Protein AF-A0A2T1EDI9-F1 (afdb_monomer_lite)

Structure (mmCIF, N/CA/C/O backbone):
data_AF-A0A2T1EDI9-F1
#
_entry.id   AF-A0A2T1EDI9-F1
#
loop_
_atom_site.group_PDB
_atom_site.id
_atom_site.type_symbol
_atom_site.label_atom_id
_atom_site.label_alt_id
_atom_site.label_comp_id
_atom_site.label_asym_id
_atom_site.label_entity_id
_atom_site.label_seq_id
_atom_site.pdbx_PDB_ins_code
_atom_site.Cartn_x
_atom_site.Cartn_y
_atom_site.Cartn_z
_atom_site.occupancy
_atom_site.B_iso_or_equiv
_atom_site.auth_seq_id
_atom_site.auth_comp_id
_atom_site.auth_asym_id
_atom_site.auth_atom_id
_atom_site.pdbx_PDB_model_num
ATOM 1 N N . MET A 1 1 ? -16.933 -37.578 17.122 1.00 56.38 1 MET A N 1
ATOM 2 C CA . MET A 1 1 ? -15.694 -36.933 16.638 1.00 56.38 1 MET A CA 1
ATOM 3 C C . MET A 1 1 ? -16.045 -35.487 16.335 1.00 56.38 1 MET A C 1
ATOM 5 O O . MET A 1 1 ? -17.004 -35.310 15.597 1.00 56.38 1 MET A O 1
ATOM 9 N N . PRO A 1 2 ? -15.395 -34.480 16.940 1.00 58.59 2 PRO A N 1
ATOM 10 C CA . PRO A 1 2 ? -15.687 -33.088 16.612 1.00 58.59 2 PRO A CA 1
ATOM 11 C C . PRO A 1 2 ? -15.239 -32.807 15.173 1.00 58.59 2 PRO A C 1
ATOM 13 O O . PRO A 1 2 ? -14.093 -33.088 14.812 1.00 58.59 2 PRO A O 1
ATOM 16 N N . GLU A 1 3 ? -16.157 -32.314 14.343 1.00 56.91 3 GLU A N 1
ATOM 17 C CA . GLU A 1 3 ? -15.844 -31.860 12.991 1.00 56.91 3 GLU A CA 1
ATOM 18 C C . GLU A 1 3 ? -14.851 -30.698 13.081 1.00 56.91 3 GLU A C 1
ATOM 20 O O . GLU A 1 3 ? -15.057 -29.734 13.820 1.00 56.91 3 GLU A O 1
ATOM 25 N N . LYS A 1 4 ? -13.724 -30.810 12.370 1.00 68.25 4 LYS A N 1
ATOM 26 C CA . LYS A 1 4 ? -12.768 -29.705 12.283 1.00 68.25 4 LYS A CA 1
ATOM 27 C C . LYS A 1 4 ? -13.459 -28.542 11.569 1.00 68.25 4 LYS A C 1
ATOM 29 O O . LYS A 1 4 ? -13.944 -28.767 10.460 1.00 68.25 4 LYS A O 1
ATOM 34 N N . PRO A 1 5 ? -13.452 -27.320 12.130 1.00 64.44 5 PRO A N 1
ATOM 35 C CA . PRO A 1 5 ? -14.016 -26.169 11.445 1.00 64.44 5 PRO A CA 1
ATOM 36 C C . PRO A 1 5 ? -13.288 -25.975 10.113 1.00 64.44 5 PRO A C 1
ATOM 38 O O . PRO A 1 5 ? -12.068 -25.773 10.065 1.00 64.44 5 PRO A O 1
ATOM 41 N N . THR A 1 6 ? -14.032 -26.089 9.016 1.00 69.12 6 THR A N 1
ATOM 42 C CA . THR A 1 6 ? -13.575 -25.712 7.682 1.00 69.12 6 THR A CA 1
ATOM 43 C C . THR A 1 6 ? -13.274 -24.224 7.705 1.00 69.12 6 THR A C 1
ATOM 45 O O . THR A 1 6 ? -14.163 -23.403 7.898 1.00 69.12 6 THR A O 1
ATOM 48 N N . ARG A 1 7 ? -11.994 -23.867 7.562 1.00 79.75 7 ARG A N 1
ATOM 49 C CA . ARG A 1 7 ? -11.600 -22.469 7.385 1.00 79.75 7 ARG A CA 1
ATOM 50 C C . ARG A 1 7 ? -12.166 -22.000 6.051 1.00 79.75 7 ARG A C 1
ATOM 52 O O . ARG A 1 7 ? -11.707 -22.488 5.017 1.00 79.75 7 ARG A O 1
ATOM 59 N N . ASP A 1 8 ? -13.109 -21.069 6.081 1.00 87.19 8 ASP A N 1
ATOM 60 C CA . ASP A 1 8 ? -13.549 -20.375 4.877 1.00 87.19 8 ASP A CA 1
ATOM 61 C C . ASP A 1 8 ? -12.358 -19.617 4.287 1.00 87.19 8 ASP A C 1
ATOM 63 O O . ASP A 1 8 ? -11.699 -18.818 4.956 1.00 87.19 8 ASP A O 1
ATOM 67 N N . ARG A 1 9 ? -12.014 -19.945 3.038 1.00 85.56 9 ARG A N 1
ATOM 68 C CA . ARG A 1 9 ? -10.883 -19.347 2.324 1.00 85.56 9 ARG A CA 1
ATOM 69 C C . ARG A 1 9 ? -11.401 -18.475 1.198 1.00 85.56 9 ARG A C 1
ATOM 71 O O . ARG A 1 9 ? -12.215 -18.916 0.392 1.00 85.56 9 ARG A O 1
ATOM 78 N N . VAL A 1 10 ? -10.842 -17.277 1.092 1.00 83.25 10 VAL A N 1
ATOM 79 C CA . VAL A 1 10 ? -11.084 -16.370 -0.030 1.00 83.25 10 VAL A CA 1
ATOM 80 C C . VAL A 1 10 ? -9.901 -16.459 -0.991 1.00 83.25 10 VAL A C 1
ATOM 82 O O . VAL A 1 10 ? -8.747 -16.383 -0.570 1.00 83.25 10 VAL A O 1
ATOM 85 N N . LYS A 1 11 ? -10.178 -16.636 -2.288 1.00 86.94 11 LYS A N 1
ATOM 86 C CA . LYS A 1 11 ? -9.166 -16.634 -3.352 1.00 86.94 11 LYS A CA 1
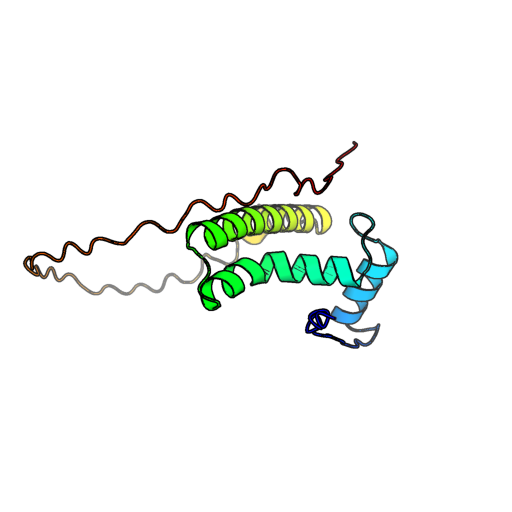ATOM 87 C C . LYS A 1 11 ? -9.356 -15.405 -4.230 1.00 86.94 11 LYS A C 1
ATOM 89 O O . LYS A 1 11 ? -10.410 -15.240 -4.836 1.00 86.94 11 LYS A O 1
ATOM 94 N N . LEU A 1 12 ? -8.305 -14.600 -4.351 1.00 82.94 12 LEU A N 1
ATOM 95 C CA . LEU A 1 12 ? -8.215 -13.523 -5.331 1.00 82.94 12 LEU A CA 1
ATOM 96 C C . LEU A 1 12 ? -7.271 -13.951 -6.461 1.00 82.94 12 LEU A C 1
ATOM 98 O O . LEU A 1 12 ? -6.226 -14.553 -6.224 1.00 82.94 12 LEU A O 1
ATOM 102 N N . THR A 1 13 ? -7.644 -13.692 -7.710 1.00 86.25 13 THR A N 1
ATOM 103 C CA . THR A 1 13 ? -6.795 -13.956 -8.879 1.00 86.25 13 THR A CA 1
ATOM 104 C C . THR A 1 13 ? -6.985 -12.826 -9.873 1.00 86.25 13 THR A C 1
ATOM 106 O O . THR A 1 13 ? -8.112 -12.512 -10.242 1.00 86.25 13 THR A O 1
ATOM 109 N N . PHE A 1 14 ? -5.889 -12.218 -10.311 1.00 82.44 14 PHE A N 1
ATOM 110 C CA . PHE A 1 14 ? -5.901 -11.187 -11.337 1.00 82.44 14 PHE A CA 1
ATOM 111 C C . PHE A 1 14 ? -4.766 -11.437 -12.330 1.00 82.44 14 PHE A C 1
ATOM 113 O O . PHE A 1 14 ? -3.681 -11.876 -11.959 1.00 82.44 14 PHE A O 1
ATOM 120 N N . TRP A 1 15 ? -5.043 -11.154 -13.600 1.00 88.25 15 TRP A N 1
ATOM 121 C CA . TRP A 1 15 ? -4.097 -11.265 -14.707 1.00 88.25 15 TRP A CA 1
ATOM 122 C C . TRP A 1 15 ? -3.836 -9.873 -15.267 1.00 88.25 15 TRP A C 1
ATOM 124 O O . TRP A 1 15 ? -4.763 -9.061 -15.360 1.00 88.25 15 TRP A O 1
ATOM 134 N N . ARG A 1 16 ? -2.585 -9.586 -15.622 1.00 92.88 16 ARG A N 1
ATOM 135 C CA . ARG A 1 16 ? -2.180 -8.322 -16.244 1.00 92.88 16 ARG A CA 1
ATOM 136 C C . ARG A 1 16 ? -1.270 -8.607 -17.425 1.00 92.88 16 ARG A C 1
ATOM 138 O O . ARG A 1 16 ? -0.464 -9.535 -17.386 1.00 92.88 16 ARG A O 1
ATOM 145 N N . GLU A 1 17 ? -1.427 -7.822 -18.481 1.00 95.31 17 GLU A N 1
ATOM 146 C CA . GLU A 1 17 ? -0.559 -7.912 -19.648 1.00 95.31 17 GLU A CA 1
ATOM 147 C C . GLU A 1 17 ? 0.826 -7.353 -19.299 1.00 95.31 17 GLU A C 1
ATOM 149 O O . GLU A 1 17 ? 0.932 -6.300 -18.676 1.00 95.31 17 GLU A O 1
ATOM 154 N N . ARG A 1 18 ? 1.901 -8.038 -19.706 1.00 93.44 18 ARG A N 1
ATOM 155 C CA . ARG A 1 18 ? 3.284 -7.693 -19.317 1.00 93.44 18 ARG A CA 1
ATOM 156 C C . ARG A 1 18 ? 3.733 -6.297 -19.765 1.00 93.44 18 ARG A C 1
ATOM 158 O O . ARG A 1 18 ? 4.661 -5.754 -19.181 1.00 93.44 18 ARG A O 1
ATOM 165 N N . SER A 1 19 ? 3.109 -5.756 -20.808 1.00 95.44 19 SER A N 1
ATOM 166 C CA . SER A 1 19 ? 3.383 -4.433 -21.381 1.00 95.44 19 SER A CA 1
ATOM 167 C C . SER A 1 19 ? 2.738 -3.286 -20.591 1.00 95.44 19 SER A C 1
ATOM 169 O O . SER A 1 19 ? 3.123 -2.132 -20.768 1.00 95.44 19 SER A O 1
ATOM 171 N N . THR A 1 20 ? 1.760 -3.587 -19.732 1.00 97.00 20 THR A N 1
ATOM 172 C CA . THR A 1 20 ? 1.041 -2.590 -18.925 1.00 97.00 20 THR A CA 1
ATOM 173 C C . THR A 1 20 ? 1.823 -2.229 -17.670 1.00 97.00 20 THR A C 1
ATOM 175 O O . THR A 1 20 ? 2.616 -3.032 -17.177 1.00 97.00 20 THR A O 1
ATOM 178 N N . LEU A 1 21 ? 1.571 -1.042 -17.114 1.00 95.19 21 LEU A N 1
ATOM 179 C CA . LEU A 1 21 ? 2.206 -0.601 -15.868 1.00 95.19 21 LEU A CA 1
ATOM 180 C C . LEU A 1 21 ? 1.926 -1.582 -14.723 1.00 95.19 21 LEU A C 1
ATOM 182 O O . LEU A 1 21 ? 2.831 -1.938 -13.974 1.00 95.19 21 LEU A O 1
ATOM 186 N N . GLU A 1 22 ? 0.699 -2.092 -14.630 1.00 92.62 22 GLU A N 1
ATOM 187 C CA . GLU A 1 22 ? 0.320 -3.105 -13.651 1.00 92.62 22 GLU A CA 1
ATOM 188 C C . GLU A 1 22 ? 1.080 -4.417 -13.870 1.00 92.62 22 GLU A C 1
ATOM 190 O O . GLU A 1 22 ? 1.530 -5.038 -12.910 1.00 92.62 22 GLU A O 1
ATOM 195 N N . GLY A 1 23 ? 1.257 -4.841 -15.125 1.00 93.12 23 GLY A N 1
ATOM 196 C CA . GLY A 1 23 ? 2.068 -6.012 -15.461 1.00 93.12 23 GLY A CA 1
ATOM 197 C C . GLY A 1 23 ? 3.539 -5.838 -15.086 1.00 93.12 23 GLY A C 1
ATOM 198 O O . GLY A 1 23 ? 4.140 -6.764 -14.541 1.00 93.12 23 GLY A O 1
ATOM 199 N N . LEU A 1 24 ? 4.103 -4.649 -15.316 1.00 92.88 24 LEU A N 1
ATOM 200 C CA . LEU A 1 24 ? 5.474 -4.314 -14.930 1.00 92.88 24 LEU A CA 1
ATOM 201 C C . LEU A 1 24 ? 5.666 -4.345 -13.411 1.00 92.88 24 LEU A C 1
ATOM 203 O O . LEU A 1 24 ? 6.676 -4.872 -12.955 1.00 92.88 24 LEU A O 1
ATOM 207 N N . ILE A 1 25 ? 4.692 -3.864 -12.628 1.00 90.44 25 ILE A N 1
ATOM 208 C CA . ILE A 1 25 ? 4.722 -3.958 -11.158 1.00 90.44 25 ILE A CA 1
ATOM 209 C C . ILE A 1 25 ? 4.802 -5.421 -10.714 1.00 90.44 25 ILE A C 1
ATOM 211 O O . ILE A 1 25 ? 5.648 -5.769 -9.895 1.00 90.44 25 ILE A O 1
ATOM 215 N N . LEU A 1 26 ? 3.957 -6.294 -11.269 1.00 89.19 26 LEU A N 1
ATOM 216 C CA . LEU A 1 26 ? 3.957 -7.711 -10.891 1.00 89.19 26 LEU A CA 1
ATOM 217 C C . LEU A 1 26 ? 5.264 -8.407 -11.273 1.00 89.19 26 LEU A C 1
ATOM 219 O O . LEU A 1 26 ? 5.792 -9.168 -10.471 1.00 89.19 26 LEU A O 1
ATOM 223 N N . ILE A 1 27 ? 5.816 -8.110 -12.453 1.00 90.25 27 ILE A N 1
ATOM 224 C CA . ILE A 1 27 ? 7.129 -8.626 -12.873 1.00 90.25 27 ILE A CA 1
ATOM 225 C C . ILE A 1 27 ? 8.237 -8.120 -11.944 1.00 90.25 27 ILE A C 1
ATOM 227 O O . ILE A 1 27 ? 9.131 -8.884 -11.583 1.00 90.25 27 ILE A O 1
ATOM 231 N N . TYR A 1 28 ? 8.191 -6.843 -11.559 1.00 88.06 28 TYR A N 1
ATOM 232 C CA . TYR A 1 28 ? 9.169 -6.253 -10.653 1.00 88.06 28 TYR A CA 1
ATOM 233 C C . TYR A 1 28 ? 9.152 -6.953 -9.292 1.00 88.06 28 TYR A C 1
ATOM 235 O O . TYR A 1 28 ? 10.206 -7.400 -8.841 1.00 88.06 28 TYR A O 1
ATOM 243 N N . LEU A 1 29 ? 7.970 -7.103 -8.684 1.00 85.69 29 LEU A N 1
ATOM 244 C CA . LEU A 1 29 ? 7.793 -7.780 -7.395 1.00 85.69 29 LEU A CA 1
ATOM 245 C C . LEU A 1 29 ? 8.259 -9.241 -7.441 1.00 85.69 29 LEU A C 1
ATOM 247 O O . LEU A 1 29 ? 8.913 -9.694 -6.505 1.00 85.69 29 LEU A O 1
ATOM 251 N N . ASP A 1 30 ? 7.987 -9.936 -8.546 1.00 85.50 30 ASP A N 1
ATOM 252 C CA . ASP A 1 30 ? 8.415 -11.322 -8.766 1.00 85.50 30 ASP A CA 1
ATOM 253 C C . ASP A 1 30 ? 9.928 -11.464 -8.930 1.00 85.50 30 ASP A C 1
ATOM 255 O O . ASP A 1 30 ? 10.507 -12.452 -8.503 1.00 85.50 30 ASP A O 1
ATOM 259 N N . SER A 1 31 ? 10.587 -10.466 -9.520 1.00 85.25 31 SER A N 1
ATOM 260 C CA . SER A 1 31 ? 12.025 -10.538 -9.809 1.00 85.25 31 SER A CA 1
ATOM 261 C C . SER A 1 31 ? 12.900 -10.005 -8.674 1.00 85.25 31 SER A C 1
ATOM 263 O O . SER A 1 31 ? 14.041 -10.436 -8.529 1.00 85.25 31 SER A O 1
ATOM 265 N N . HIS A 1 32 ? 12.401 -9.037 -7.902 1.00 79.50 32 HIS A N 1
ATOM 266 C CA . HIS A 1 32 ? 13.192 -8.332 -6.889 1.00 79.50 32 HIS A CA 1
ATOM 267 C C . HIS A 1 32 ? 12.921 -8.818 -5.467 1.00 79.50 32 HIS A C 1
ATOM 269 O O . HIS A 1 32 ? 13.721 -8.499 -4.592 1.00 79.50 32 HIS A O 1
ATOM 275 N N . HIS A 1 33 ? 11.833 -9.569 -5.238 1.00 70.25 33 HIS A N 1
ATOM 276 C CA . HIS A 1 33 ? 11.426 -10.086 -3.926 1.00 70.25 33 HIS A CA 1
ATOM 277 C C . HIS A 1 33 ? 11.732 -9.104 -2.791 1.00 70.25 33 HIS A C 1
ATOM 279 O O . HIS A 1 33 ? 12.569 -9.406 -1.930 1.00 70.25 33 HIS A O 1
ATOM 285 N N . PRO A 1 34 ? 11.114 -7.907 -2.785 1.00 64.69 34 PRO A N 1
ATOM 286 C CA . PRO A 1 34 ? 11.327 -6.978 -1.691 1.00 64.69 34 PRO A CA 1
ATOM 287 C C . PRO A 1 34 ? 11.032 -7.717 -0.377 1.00 64.69 34 PRO A C 1
ATOM 289 O O . PRO A 1 34 ? 9.961 -8.301 -0.191 1.00 64.69 34 PRO A O 1
ATOM 292 N N . PHE A 1 35 ? 12.041 -7.768 0.496 1.00 65.94 35 PHE A N 1
ATOM 293 C CA . PHE A 1 35 ? 12.000 -8.448 1.798 1.00 65.94 35 PHE A CA 1
ATOM 294 C C . PHE A 1 35 ? 11.911 -9.988 1.757 1.00 65.94 35 PHE A C 1
ATOM 296 O O . PHE A 1 35 ? 11.513 -10.603 2.741 1.00 65.94 35 PHE A O 1
ATOM 303 N N . GLY A 1 36 ? 12.286 -10.630 0.642 1.00 75.25 36 GLY A N 1
ATOM 304 C CA . GLY A 1 36 ? 12.303 -12.096 0.518 1.00 75.25 36 GLY A CA 1
ATOM 305 C C . GLY A 1 36 ? 10.915 -12.740 0.459 1.00 75.25 36 GLY A C 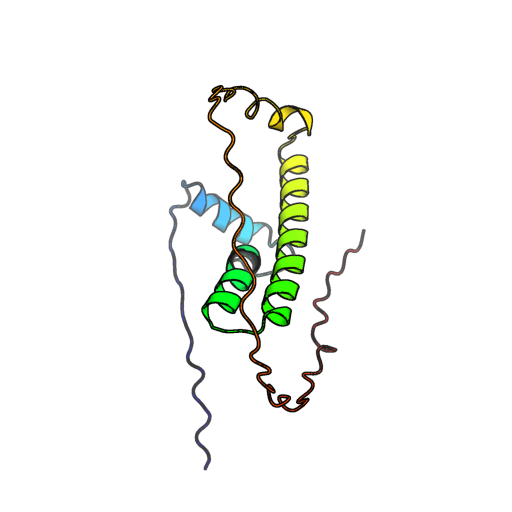1
ATOM 306 O O . GLY A 1 36 ? 10.785 -13.947 0.654 1.00 75.25 36 GLY A O 1
ATOM 307 N N . THR A 1 37 ? 9.880 -11.940 0.204 1.00 79.75 37 THR A N 1
ATOM 308 C CA . THR A 1 37 ? 8.489 -12.396 0.150 1.00 79.75 37 THR A CA 1
ATOM 309 C C . THR A 1 37 ? 8.081 -12.795 -1.265 1.00 79.75 37 THR A C 1
ATOM 311 O O . THR A 1 37 ? 8.618 -12.303 -2.265 1.00 79.75 37 THR A O 1
ATOM 314 N N . SER A 1 38 ? 7.121 -13.714 -1.374 1.00 86.50 38 SER A N 1
ATOM 315 C CA . SER A 1 38 ? 6.514 -14.042 -2.666 1.00 86.50 38 SER A CA 1
ATOM 316 C C . SER A 1 38 ? 5.745 -12.841 -3.232 1.00 86.50 38 SER A C 1
ATOM 318 O O . SER A 1 38 ? 5.235 -12.006 -2.485 1.00 86.50 38 SER A O 1
ATOM 320 N N . THR A 1 39 ? 5.568 -12.783 -4.554 1.00 86.69 39 THR A N 1
ATOM 321 C CA . THR A 1 39 ? 4.778 -11.732 -5.225 1.00 86.69 39 THR A CA 1
ATOM 322 C C . THR A 1 39 ? 3.392 -11.561 -4.601 1.00 86.69 39 THR A C 1
ATOM 324 O O . THR A 1 39 ? 2.934 -10.442 -4.373 1.00 86.69 39 THR A O 1
ATOM 327 N N . SER A 1 40 ? 2.724 -12.670 -4.271 1.00 86.94 40 SER A N 1
ATOM 328 C CA . SER A 1 40 ? 1.416 -12.656 -3.610 1.00 86.94 40 SER A CA 1
ATOM 329 C C . SER A 1 40 ? 1.450 -12.055 -2.208 1.00 86.94 40 SER A C 1
ATOM 331 O O . SER A 1 40 ? 0.521 -11.340 -1.840 1.00 86.94 40 SER A O 1
ATOM 333 N N . GLU A 1 41 ? 2.498 -12.329 -1.433 1.00 86.19 41 GLU A N 1
ATOM 334 C CA . GLU A 1 41 ? 2.655 -11.773 -0.089 1.00 86.19 41 GLU A CA 1
ATOM 335 C C . GLU A 1 41 ? 2.965 -10.282 -0.148 1.00 86.19 41 GLU A C 1
ATOM 337 O O . GLU A 1 41 ? 2.321 -9.524 0.566 1.00 86.19 41 GLU A O 1
ATOM 342 N N . GLY A 1 42 ? 3.845 -9.838 -1.053 1.00 86.56 42 GLY A N 1
ATOM 343 C CA . GLY A 1 42 ? 4.127 -8.412 -1.246 1.00 86.56 42 GLY A CA 1
ATOM 344 C C . GLY A 1 42 ? 2.891 -7.612 -1.679 1.00 86.56 42 GLY A C 1
ATOM 345 O O . GLY A 1 42 ? 2.628 -6.519 -1.169 1.00 86.56 42 GLY A O 1
ATOM 346 N N . VAL A 1 43 ? 2.066 -8.176 -2.573 1.00 88.69 43 VAL A N 1
ATOM 347 C CA . VAL A 1 43 ? 0.775 -7.570 -2.940 1.00 88.69 43 VAL A CA 1
ATOM 348 C C . VAL A 1 43 ? -0.169 -7.528 -1.738 1.00 88.69 43 VAL A C 1
ATOM 350 O O . VAL A 1 43 ? -0.782 -6.492 -1.482 1.00 88.69 43 VAL A O 1
ATOM 353 N N . MET A 1 44 ? -0.298 -8.632 -0.997 1.00 90.25 44 MET A N 1
ATOM 354 C CA . MET A 1 44 ? -1.195 -8.691 0.156 1.00 90.25 44 MET A CA 1
ATOM 355 C C . MET A 1 44 ? -0.771 -7.708 1.248 1.00 90.25 44 MET A C 1
ATOM 357 O O . MET A 1 44 ? -1.606 -6.982 1.776 1.00 90.25 44 MET A O 1
ATOM 361 N N . ASP A 1 45 ? 0.520 -7.632 1.545 1.00 89.19 45 ASP A N 1
ATOM 362 C CA . ASP A 1 45 ? 1.098 -6.696 2.502 1.00 89.19 45 ASP A CA 1
ATOM 363 C C . ASP A 1 45 ? 0.813 -5.234 2.115 1.00 89.19 45 ASP A C 1
ATOM 365 O O . ASP A 1 45 ? 0.363 -4.441 2.946 1.00 89.19 45 ASP A O 1
ATOM 369 N N . THR A 1 46 ? 0.944 -4.897 0.827 1.00 90.50 46 THR A N 1
ATOM 370 C CA . THR A 1 46 ? 0.561 -3.573 0.311 1.00 90.50 46 THR A CA 1
ATOM 371 C C . THR A 1 46 ? -0.922 -3.286 0.555 1.00 90.50 46 THR A C 1
ATOM 373 O O . THR A 1 46 ? -1.277 -2.198 1.015 1.00 90.50 46 THR A O 1
ATOM 376 N N . LEU A 1 47 ? -1.803 -4.255 0.283 1.00 92.69 47 LEU A N 1
ATOM 377 C CA . LEU A 1 47 ? -3.241 -4.104 0.516 1.00 92.69 47 LEU A CA 1
ATOM 378 C C . LEU A 1 47 ? -3.562 -3.930 2.003 1.00 92.69 47 LEU A C 1
ATOM 380 O O . LEU A 1 47 ? -4.389 -3.085 2.343 1.00 92.69 47 LEU A O 1
ATOM 384 N N . LEU A 1 48 ? -2.903 -4.681 2.887 1.00 94.62 48 LEU A N 1
ATOM 385 C CA . LEU A 1 48 ? -3.105 -4.572 4.331 1.00 94.62 48 LEU A CA 1
ATOM 386 C C . LEU A 1 48 ? -2.735 -3.175 4.834 1.00 94.62 48 LEU A C 1
ATOM 388 O O . LEU A 1 48 ? -3.541 -2.557 5.524 1.00 94.62 48 LEU A O 1
ATOM 392 N N . LYS A 1 49 ? -1.581 -2.636 4.423 1.00 94.19 49 LYS A N 1
ATOM 393 C CA . LYS A 1 49 ? -1.160 -1.275 4.795 1.00 94.19 49 LYS A CA 1
ATOM 394 C C . LYS A 1 49 ? -2.167 -0.202 4.363 1.00 94.19 49 LYS A C 1
ATOM 396 O O . LYS A 1 49 ? -2.389 0.756 5.089 1.00 94.19 49 LYS A O 1
ATOM 401 N N . HIS A 1 50 ? -2.799 -0.343 3.200 1.00 95.75 50 HIS A N 1
ATOM 402 C CA . HIS A 1 50 ? -3.733 0.676 2.706 1.00 95.75 50 HIS A CA 1
ATOM 403 C C . HIS A 1 50 ? -5.148 0.526 3.270 1.00 95.75 50 HIS A C 1
ATOM 405 O O . HIS A 1 50 ? -5.816 1.523 3.542 1.00 95.75 50 HIS A O 1
ATOM 411 N N . TRP A 1 51 ? -5.622 -0.711 3.426 1.00 97.25 51 TRP A N 1
ATOM 412 C CA . TRP A 1 51 ? -7.048 -0.976 3.616 1.00 97.25 51 TRP A CA 1
ATOM 413 C C . TRP A 1 51 ? -7.394 -1.576 4.971 1.00 97.25 51 TRP A C 1
ATOM 415 O O . TRP A 1 51 ? -8.517 -1.376 5.427 1.00 97.25 51 TRP A O 1
ATOM 425 N N . LEU A 1 52 ? -6.472 -2.276 5.644 1.00 97.00 52 LEU A N 1
ATOM 426 C CA . LEU A 1 52 ? -6.793 -2.985 6.885 1.00 97.00 52 LEU A CA 1
ATOM 427 C C . LEU A 1 52 ? -7.390 -2.070 7.968 1.00 97.00 52 LEU A C 1
ATOM 429 O O . LEU A 1 52 ? -8.417 -2.458 8.519 1.00 97.00 52 LEU A O 1
ATOM 433 N N . PRO A 1 53 ? -6.863 -0.859 8.254 1.00 96.88 53 PRO A N 1
ATOM 434 C CA . PRO A 1 53 ? -7.465 0.005 9.271 1.00 96.88 53 PRO A CA 1
ATOM 435 C C . PRO A 1 53 ? -8.931 0.352 8.973 1.00 96.88 53 PRO A C 1
ATOM 437 O O . PRO A 1 53 ? -9.769 0.371 9.873 1.00 96.88 53 PRO A O 1
ATOM 440 N N . ILE A 1 54 ? -9.245 0.588 7.696 1.00 97.19 54 ILE A N 1
ATOM 441 C CA . ILE A 1 54 ? -10.595 0.922 7.230 1.00 97.19 54 ILE A CA 1
ATOM 442 C C . ILE A 1 54 ? -11.492 -0.311 7.348 1.00 97.19 54 ILE A C 1
ATOM 444 O O . ILE A 1 54 ? -12.579 -0.232 7.909 1.00 97.19 54 ILE A O 1
ATOM 448 N N . VAL A 1 55 ? -11.012 -1.468 6.890 1.00 97.50 55 VAL A N 1
ATOM 449 C CA . VAL A 1 55 ? -11.745 -2.736 6.976 1.00 97.50 55 VAL A CA 1
ATOM 450 C C . VAL A 1 55 ? -12.053 -3.096 8.430 1.00 97.50 55 VAL A C 1
ATOM 452 O O . VAL A 1 55 ? -13.173 -3.507 8.715 1.00 97.50 55 VAL A O 1
ATOM 455 N N . LEU A 1 56 ? -11.111 -2.924 9.363 1.00 97.44 56 LEU A N 1
ATOM 456 C CA . LEU A 1 56 ? -11.349 -3.187 10.787 1.00 97.44 56 LEU A CA 1
ATOM 457 C C . LEU A 1 56 ? -12.453 -2.279 11.343 1.00 97.44 56 LEU A C 1
ATOM 459 O O . LEU A 1 56 ? -13.374 -2.777 11.990 1.00 97.44 56 LEU A O 1
ATOM 463 N N . LYS A 1 57 ? -12.400 -0.978 11.035 1.00 97.00 57 LYS A N 1
ATOM 464 C CA . LYS A 1 57 ? -13.431 -0.014 11.438 1.00 97.00 57 LYS A CA 1
ATOM 465 C C . LYS A 1 57 ? -14.819 -0.406 10.912 1.00 97.00 57 LYS A C 1
ATOM 467 O O . LYS A 1 57 ? -15.769 -0.449 11.686 1.00 97.00 57 LYS A O 1
ATOM 472 N N . GLU A 1 58 ? -14.934 -0.728 9.624 1.00 97.62 58 GLU A N 1
ATOM 473 C CA . GLU A 1 58 ? -16.216 -1.090 8.993 1.00 97.62 58 GLU A CA 1
ATOM 474 C C . GLU A 1 58 ? -16.766 -2.442 9.478 1.00 97.62 58 GLU A C 1
ATOM 476 O O . GLU A 1 58 ? -17.973 -2.663 9.466 1.00 97.62 58 GLU A O 1
ATOM 481 N N . ASN A 1 59 ? -15.903 -3.346 9.951 1.00 96.81 59 ASN A N 1
ATOM 482 C CA . ASN A 1 59 ? -16.309 -4.633 10.528 1.00 96.81 59 ASN A CA 1
ATOM 483 C C . ASN A 1 59 ? -16.552 -4.572 12.050 1.00 96.81 59 ASN A C 1
ATOM 485 O O . ASN A 1 59 ? -16.619 -5.617 12.696 1.00 96.81 59 ASN A O 1
ATOM 489 N N . GLY A 1 60 ? -16.670 -3.373 12.634 1.00 96.25 60 GLY A N 1
ATOM 490 C CA . GLY A 1 60 ? -17.050 -3.197 14.040 1.00 96.25 60 GLY A CA 1
ATOM 491 C C . GLY A 1 60 ? -15.972 -3.598 15.051 1.00 96.25 60 GLY A C 1
ATOM 492 O O . GLY A 1 60 ? -16.299 -3.972 16.175 1.00 96.25 60 GLY A O 1
ATOM 493 N N . ARG A 1 61 ? -14.692 -3.554 14.661 1.00 97.00 61 ARG A N 1
ATOM 494 C CA . ARG A 1 61 ? -13.561 -3.757 15.582 1.00 97.00 61 ARG A CA 1
ATOM 495 C C . ARG A 1 61 ? -13.410 -2.585 16.545 1.00 97.00 61 ARG A C 1
ATOM 497 O O . ARG A 1 61 ? -13.932 -1.498 16.284 1.00 97.00 61 ARG A O 1
ATOM 504 N N . THR A 1 62 ? -12.696 -2.798 17.652 1.00 97.19 62 THR A N 1
ATOM 505 C CA . THR A 1 62 ? -12.571 -1.754 18.677 1.00 97.19 62 THR A CA 1
ATOM 506 C C . THR A 1 62 ? -11.779 -0.563 18.147 1.00 97.19 62 THR A C 1
ATOM 508 O O . THR A 1 62 ? -10.977 -0.669 17.209 1.00 97.19 62 THR A O 1
ATOM 511 N N . LYS A 1 63 ? -12.011 0.604 18.751 1.00 96.94 63 LYS A N 1
ATOM 512 C CA . LYS A 1 63 ? -11.340 1.842 18.355 1.00 96.94 63 LYS A CA 1
ATOM 513 C C . LYS A 1 63 ? -9.835 1.742 18.510 1.00 96.94 63 LYS A C 1
ATOM 515 O O . LYS A 1 63 ? -9.092 2.150 17.619 1.00 96.94 63 LYS A O 1
ATOM 520 N N . GLU A 1 64 ? -9.406 1.158 19.612 1.00 97.56 64 GLU A N 1
ATOM 521 C CA . GLU A 1 64 ? -8.015 0.939 19.965 1.00 97.56 64 GLU A CA 1
ATOM 522 C C . GLU A 1 64 ? -7.335 0.033 18.927 1.00 97.56 64 GLU A C 1
ATOM 524 O O . GLU A 1 64 ? -6.234 0.344 18.465 1.00 97.56 64 GLU A O 1
ATOM 529 N N . GLU A 1 65 ? -8.012 -1.036 18.487 1.00 95.69 65 GLU A N 1
ATOM 530 C CA . GLU A 1 65 ? -7.512 -1.955 17.460 1.00 95.69 65 GLU A CA 1
ATOM 531 C C . GLU A 1 65 ? -7.271 -1.242 16.126 1.00 95.69 65 GLU A C 1
ATOM 533 O O . GLU A 1 65 ? -6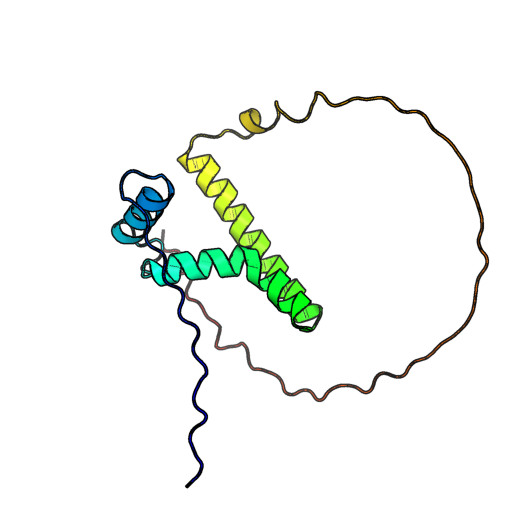.149 -1.255 15.606 1.00 95.69 65 GLU A O 1
ATOM 538 N N . TYR A 1 66 ? -8.297 -0.594 15.560 1.00 97.31 66 TYR A N 1
ATOM 539 C CA . TYR A 1 66 ? -8.133 0.019 14.242 1.00 97.31 66 TYR A CA 1
ATOM 540 C C . TYR A 1 66 ? -7.225 1.254 14.286 1.00 97.31 66 TYR A C 1
ATOM 542 O O . TYR A 1 66 ? -6.533 1.517 13.304 1.00 97.31 66 TYR A O 1
ATOM 550 N N . GLN A 1 67 ? -7.162 1.995 15.402 1.00 97.75 67 GLN A N 1
ATOM 551 C CA . GLN A 1 67 ? -6.236 3.125 15.549 1.00 97.75 67 GLN A CA 1
ATOM 552 C C . GLN A 1 67 ? -4.781 2.667 15.627 1.00 97.75 67 GLN A C 1
ATOM 554 O O . GLN A 1 67 ? -3.920 3.275 14.988 1.00 97.75 67 GLN A O 1
ATOM 559 N N . LYS A 1 68 ? -4.499 1.574 16.345 1.00 97.31 68 LYS A N 1
ATOM 560 C CA . LYS A 1 68 ? -3.155 0.987 16.399 1.00 97.31 68 LYS A CA 1
ATOM 561 C C . LYS A 1 68 ? -2.692 0.544 15.011 1.00 97.31 68 LYS A C 1
ATOM 563 O O . LYS A 1 68 ? -1.584 0.883 14.592 1.00 97.31 68 LYS A O 1
ATOM 568 N N . VAL A 1 69 ? -3.552 -0.159 14.270 1.00 97.25 69 VAL A N 1
ATOM 569 C CA . VAL A 1 69 ? -3.241 -0.594 12.899 1.00 97.25 69 VAL A CA 1
ATOM 570 C C . VAL A 1 69 ? -3.123 0.603 11.952 1.00 97.25 69 VAL A C 1
ATOM 572 O O . VAL A 1 69 ? -2.235 0.607 11.098 1.00 97.25 69 VAL A O 1
ATOM 575 N N . ALA A 1 70 ? -3.949 1.642 12.116 1.00 97.62 70 ALA A N 1
ATOM 576 C CA . ALA A 1 70 ? -3.851 2.879 11.340 1.00 97.62 70 ALA A CA 1
ATOM 577 C C . ALA A 1 70 ? -2.503 3.576 11.548 1.00 97.62 70 ALA A C 1
ATOM 579 O O . ALA A 1 70 ? -1.847 3.918 10.568 1.00 97.62 70 ALA A O 1
ATOM 580 N N . ALA A 1 71 ? -2.064 3.749 12.797 1.00 97.44 71 ALA A N 1
ATOM 581 C CA . ALA A 1 71 ? -0.795 4.403 13.111 1.00 97.44 71 ALA A CA 1
ATOM 582 C C . ALA A 1 71 ? 0.394 3.667 12.476 1.00 97.44 71 ALA A C 1
ATOM 584 O O . ALA A 1 71 ? 1.226 4.287 11.811 1.00 97.44 71 ALA A O 1
ATOM 585 N N . TYR A 1 72 ? 0.428 2.338 12.612 1.00 96.19 72 TYR A N 1
ATOM 586 C CA . TYR A 1 72 ? 1.451 1.507 11.979 1.00 96.19 72 TYR A CA 1
ATOM 587 C C . TYR A 1 72 ? 1.415 1.625 10.449 1.00 96.19 72 TYR A C 1
ATOM 589 O O . TYR A 1 72 ? 2.442 1.846 9.809 1.00 96.19 72 TYR A O 1
ATOM 597 N N . SER A 1 73 ? 0.223 1.536 9.859 1.00 96.75 73 SER A N 1
ATOM 598 C CA . SER A 1 73 ? 0.029 1.641 8.412 1.00 96.75 73 SER A CA 1
ATOM 599 C C . SER A 1 73 ? 0.516 2.984 7.867 1.00 96.75 73 SER A C 1
ATOM 601 O O . SER A 1 73 ? 1.278 3.016 6.906 1.00 96.75 73 SER A O 1
ATOM 603 N N . VAL A 1 74 ? 0.157 4.093 8.521 1.00 97.31 74 VAL A N 1
ATOM 604 C CA . VAL A 1 74 ? 0.601 5.441 8.139 1.00 97.31 74 VAL A CA 1
ATOM 605 C C . VAL A 1 74 ? 2.122 5.556 8.193 1.00 97.31 74 VAL A C 1
ATOM 607 O O . VAL A 1 74 ? 2.720 6.070 7.252 1.00 97.31 74 VAL A O 1
ATOM 610 N N . GLN A 1 75 ? 2.767 5.042 9.243 1.00 96.88 75 GLN A N 1
ATOM 611 C CA . GLN A 1 75 ? 4.226 5.070 9.351 1.00 96.88 75 GLN A CA 1
ATOM 612 C C . GLN A 1 75 ? 4.902 4.340 8.181 1.00 96.88 75 GLN A C 1
ATOM 614 O O . GLN A 1 75 ? 5.850 4.859 7.592 1.00 96.88 75 GLN A O 1
ATOM 619 N N . GLN A 1 76 ? 4.399 3.158 7.821 1.00 94.12 76 GLN A N 1
ATOM 620 C CA . GLN A 1 76 ? 4.922 2.372 6.702 1.00 94.12 76 GLN A CA 1
ATOM 621 C C . GLN A 1 76 ? 4.724 3.085 5.358 1.00 94.12 76 GLN A C 1
ATOM 623 O O . GLN A 1 76 ? 5.640 3.132 4.539 1.00 94.12 76 GLN A O 1
ATOM 628 N N . LEU A 1 77 ? 3.552 3.684 5.144 1.00 95.25 77 LEU A N 1
ATOM 629 C CA . LEU A 1 77 ? 3.253 4.430 3.922 1.00 95.25 77 LEU A CA 1
ATOM 630 C C . LEU A 1 77 ? 4.123 5.683 3.792 1.00 95.25 77 LEU A C 1
ATOM 632 O O . LEU A 1 77 ? 4.617 5.972 2.706 1.00 95.25 77 LEU A O 1
ATOM 636 N N . LEU A 1 78 ? 4.376 6.399 4.889 1.00 95.25 78 LEU A N 1
ATOM 637 C CA . LEU A 1 78 ? 5.299 7.536 4.891 1.00 95.25 78 LEU A CA 1
ATOM 638 C C . LEU A 1 78 ? 6.731 7.099 4.564 1.00 95.25 78 LEU A C 1
ATOM 640 O O . LEU A 1 78 ? 7.386 7.739 3.745 1.00 95.25 78 LEU A O 1
ATOM 644 N N . ALA A 1 79 ? 7.200 5.986 5.131 1.00 91.56 79 ALA A N 1
ATOM 645 C CA . ALA A 1 79 ? 8.506 5.430 4.781 1.00 91.56 79 ALA A CA 1
ATOM 646 C C . ALA A 1 79 ? 8.586 5.056 3.289 1.00 91.56 79 ALA A C 1
ATOM 648 O O . ALA A 1 79 ? 9.584 5.345 2.630 1.00 91.56 79 ALA A O 1
ATOM 649 N N . GLN A 1 80 ? 7.516 4.481 2.733 1.00 91.50 80 GLN A N 1
ATOM 650 C CA . GLN A 1 80 ? 7.429 4.168 1.307 1.00 91.50 80 GLN A CA 1
ATOM 651 C C . GLN A 1 80 ? 7.436 5.431 0.434 1.00 91.50 80 GLN A C 1
ATOM 653 O O . GLN A 1 80 ? 8.079 5.439 -0.612 1.00 91.50 80 GLN A O 1
ATOM 658 N N . VAL A 1 81 ? 6.767 6.507 0.860 1.00 92.62 81 VAL A N 1
ATOM 659 C CA . VAL A 1 81 ? 6.816 7.809 0.175 1.00 92.62 81 VAL A CA 1
ATOM 660 C C . VAL A 1 81 ? 8.247 8.338 0.125 1.00 92.62 81 VAL A C 1
ATOM 662 O O . VAL A 1 81 ? 8.699 8.746 -0.943 1.00 92.62 81 VAL A O 1
ATOM 665 N N . GLU A 1 82 ? 8.975 8.310 1.242 1.00 92.50 82 GLU A N 1
ATOM 666 C CA . GLU A 1 82 ? 10.373 8.756 1.276 1.00 92.50 82 GLU A CA 1
ATOM 667 C C . GLU A 1 82 ? 11.280 7.881 0.404 1.00 92.50 82 GLU A C 1
ATOM 669 O O . GLU A 1 82 ? 12.126 8.400 -0.324 1.00 92.50 82 GLU A O 1
ATOM 674 N N . TRP A 1 83 ? 11.055 6.567 0.396 1.00 89.31 83 TRP A N 1
ATOM 675 C CA . TRP A 1 83 ? 11.778 5.657 -0.488 1.00 89.31 83 TRP A CA 1
ATOM 676 C C . TRP A 1 83 ? 11.515 5.953 -1.972 1.00 89.31 83 TRP A C 1
ATOM 678 O O . TRP A 1 83 ? 12.462 6.096 -2.741 1.00 89.31 83 TRP A O 1
ATOM 688 N N . ILE A 1 84 ? 10.251 6.135 -2.372 1.00 90.12 84 ILE A N 1
ATOM 689 C CA . ILE A 1 84 ? 9.889 6.503 -3.750 1.00 90.12 84 ILE A CA 1
ATOM 690 C C . ILE A 1 84 ? 10.526 7.840 -4.132 1.00 90.12 84 ILE A C 1
ATOM 692 O O . ILE A 1 84 ? 11.055 7.971 -5.234 1.00 90.12 84 ILE A O 1
ATOM 696 N N . LYS A 1 85 ? 10.503 8.834 -3.234 1.00 91.88 85 LYS A N 1
ATOM 697 C CA . LYS A 1 85 ? 11.149 10.128 -3.484 1.00 91.88 85 LYS A CA 1
ATOM 698 C C . LYS A 1 85 ? 12.639 9.961 -3.761 1.00 91.88 85 LYS A C 1
ATOM 700 O O . LYS A 1 85 ? 13.128 10.532 -4.732 1.00 91.88 85 LYS A O 1
ATOM 705 N N . ALA A 1 86 ? 13.339 9.177 -2.943 1.00 90.00 86 ALA A N 1
ATOM 706 C CA . ALA A 1 86 ? 14.764 8.922 -3.114 1.00 90.00 86 ALA A CA 1
ATOM 707 C C . ALA A 1 86 ? 15.060 8.198 -4.438 1.00 90.00 86 ALA A C 1
ATOM 709 O O . ALA A 1 86 ? 15.884 8.670 -5.219 1.00 90.00 86 ALA A O 1
ATOM 710 N N . GLU A 1 87 ? 14.341 7.112 -4.723 1.00 89.19 87 GLU A N 1
ATOM 711 C CA . GLU A 1 87 ? 14.571 6.272 -5.905 1.00 89.19 87 GLU A CA 1
ATOM 712 C C . GLU A 1 87 ? 14.223 6.999 -7.214 1.00 89.19 87 GLU A C 1
ATOM 714 O O . GLU A 1 87 ? 14.898 6.849 -8.229 1.00 89.19 87 GLU A O 1
ATOM 719 N N . CYS A 1 88 ? 13.183 7.837 -7.195 1.00 90.62 88 CYS A N 1
ATOM 720 C CA . CYS A 1 88 ? 12.750 8.619 -8.354 1.00 90.62 88 CYS A CA 1
ATOM 721 C C . CYS A 1 88 ? 13.393 10.015 -8.435 1.00 90.62 88 CYS A C 1
ATOM 723 O O . CYS A 1 88 ? 13.013 10.804 -9.301 1.00 90.62 88 CYS A O 1
ATOM 725 N N . GLY A 1 89 ? 14.332 10.354 -7.545 1.00 90.94 89 GLY A N 1
ATOM 726 C CA . GLY A 1 89 ? 15.017 11.652 -7.549 1.00 90.94 89 GLY A CA 1
ATOM 727 C C . GLY A 1 89 ? 14.100 12.855 -7.283 1.00 90.94 89 GLY A C 1
ATOM 728 O O . GLY A 1 89 ? 14.390 13.969 -7.726 1.00 90.94 89 GLY A O 1
ATOM 729 N N . LEU A 1 90 ? 12.984 12.657 -6.576 1.00 86.62 90 LEU A N 1
ATOM 730 C CA . LEU A 1 90 ? 12.050 13.724 -6.220 1.00 86.62 90 LEU A CA 1
ATOM 731 C C . LEU A 1 90 ? 12.584 14.484 -5.002 1.00 86.62 90 LEU A C 1
ATOM 733 O O . LEU A 1 90 ? 12.490 14.026 -3.864 1.00 86.62 90 LEU A O 1
ATOM 737 N N . SER A 1 91 ? 13.141 15.672 -5.237 1.00 75.50 91 SER A N 1
ATOM 738 C CA . SER A 1 91 ? 13.514 16.581 -4.150 1.00 75.50 91 SER A CA 1
ATOM 739 C C . SER A 1 91 ? 12.273 17.163 -3.453 1.00 75.50 91 SER A C 1
ATOM 741 O O . SER A 1 91 ? 11.261 17.394 -4.111 1.00 75.50 91 SER A O 1
ATOM 743 N N . PRO A 1 92 ? 12.347 17.521 -2.156 1.00 65.44 92 PRO A N 1
ATOM 744 C CA . PRO A 1 92 ? 11.234 18.143 -1.423 1.00 65.44 92 PRO A CA 1
ATOM 745 C C . PRO A 1 92 ? 10.649 19.393 -2.104 1.00 65.44 92 PRO A C 1
ATOM 747 O O . PRO A 1 92 ? 9.478 19.713 -1.926 1.00 65.44 92 PRO A O 1
ATOM 750 N N . LEU A 1 93 ? 11.459 20.086 -2.912 1.00 59.12 93 LEU A N 1
ATOM 751 C CA . LEU A 1 93 ? 11.082 21.304 -3.630 1.00 59.12 93 LEU A CA 1
ATOM 752 C C . LEU A 1 93 ? 10.181 21.056 -4.853 1.00 59.12 93 LEU A C 1
ATOM 754 O O . LEU A 1 93 ? 9.440 21.959 -5.227 1.00 59.12 93 LEU A O 1
ATOM 758 N N . SER A 1 94 ? 10.189 19.863 -5.462 1.00 58.44 94 SER A N 1
ATOM 759 C CA . SER A 1 94 ? 9.424 19.591 -6.695 1.00 58.44 94 SER A CA 1
ATOM 760 C C . SER A 1 94 ? 7.948 19.256 -6.458 1.00 58.44 94 SER A C 1
ATOM 762 O O . SER A 1 94 ? 7.160 19.234 -7.402 1.00 58.44 94 SER A O 1
ATOM 764 N N . LEU A 1 95 ? 7.552 19.009 -5.206 1.00 57.94 95 LEU A N 1
ATOM 765 C CA . LEU A 1 95 ? 6.172 18.675 -4.834 1.00 57.94 95 LEU A CA 1
ATOM 766 C C . LEU A 1 95 ? 5.358 19.894 -4.359 1.00 57.94 95 LEU A C 1
ATOM 768 O O . LEU A 1 95 ? 4.138 19.808 -4.274 1.00 57.94 95 LEU A O 1
ATOM 772 N N . SER A 1 96 ? 6.018 21.026 -4.090 1.00 53.25 96 SER A N 1
ATOM 773 C CA . SER A 1 96 ? 5.405 22.252 -3.547 1.00 53.25 96 SER A CA 1
ATOM 774 C C . SER A 1 96 ? 4.677 23.103 -4.606 1.00 53.25 96 SER A C 1
ATOM 776 O O . SER A 1 96 ? 3.747 23.845 -4.297 1.00 53.25 96 SER A O 1
ATOM 778 N N . GLU A 1 97 ? 5.029 22.979 -5.889 1.00 54.53 97 GLU A N 1
ATOM 779 C CA . GLU A 1 97 ? 4.567 23.913 -6.934 1.00 54.53 97 GLU A CA 1
ATOM 780 C C . GLU A 1 97 ? 3.125 23.693 -7.437 1.00 54.53 97 GLU A C 1
ATOM 782 O O . GLU A 1 97 ? 2.685 24.389 -8.350 1.00 54.53 97 GLU A O 1
ATOM 787 N N . ARG A 1 98 ? 2.348 22.761 -6.862 1.00 54.31 98 ARG A N 1
ATOM 788 C CA . ARG A 1 98 ? 0.965 22.491 -7.315 1.00 54.31 98 ARG A CA 1
ATOM 789 C C . ARG A 1 98 ? -0.156 22.899 -6.359 1.00 54.31 98 ARG A C 1
ATOM 791 O O . ARG A 1 98 ? -1.313 22.826 -6.766 1.00 54.31 98 ARG A O 1
ATOM 798 N N . GLU A 1 99 ? 0.140 23.384 -5.153 1.00 53.28 99 GLU A N 1
ATOM 799 C CA . GLU A 1 99 ? -0.908 23.769 -4.185 1.00 53.28 99 GLU A CA 1
ATOM 800 C C . GLU A 1 99 ? -1.217 25.278 -4.116 1.00 53.28 99 GLU A C 1
ATOM 802 O O . GLU A 1 99 ? -2.152 25.672 -3.424 1.00 53.28 99 GLU A O 1
ATOM 807 N N . SER A 1 100 ? -0.528 26.138 -4.877 1.00 50.66 100 SER A N 1
ATOM 808 C CA . SER A 1 100 ? -0.621 27.599 -4.684 1.00 50.66 100 SER A CA 1
ATOM 809 C C . SER A 1 100 ? -1.557 28.376 -5.629 1.00 50.66 100 SER A C 1
ATOM 811 O O . SER A 1 100 ? -1.440 29.592 -5.707 1.00 50.66 100 SER A O 1
ATOM 813 N N . ASP A 1 101 ? -2.505 27.731 -6.324 1.00 48.66 101 ASP A N 1
ATOM 814 C CA . ASP A 1 101 ? -3.367 28.433 -7.306 1.00 48.66 101 ASP A CA 1
ATOM 815 C C . ASP A 1 101 ? -4.882 28.198 -7.151 1.00 48.66 101 ASP A C 1
ATOM 817 O O . ASP A 1 101 ? -5.661 28.253 -8.103 1.00 48.66 101 ASP A O 1
ATOM 821 N N . ARG A 1 102 ? -5.353 27.981 -5.916 1.00 50.72 102 ARG A N 1
ATOM 822 C CA . ARG A 1 102 ? -6.791 28.085 -5.592 1.00 50.72 102 ARG A CA 1
ATOM 823 C C . ARG A 1 102 ? -7.053 29.028 -4.424 1.00 50.72 102 ARG A C 1
ATOM 825 O O . ARG A 1 102 ? -7.722 28.685 -3.457 1.00 50.72 102 ARG A O 1
ATOM 832 N N . HIS A 1 103 ? -6.573 30.261 -4.554 1.00 46.66 103 HIS A N 1
ATOM 833 C CA . HIS A 1 103 ? -7.151 31.405 -3.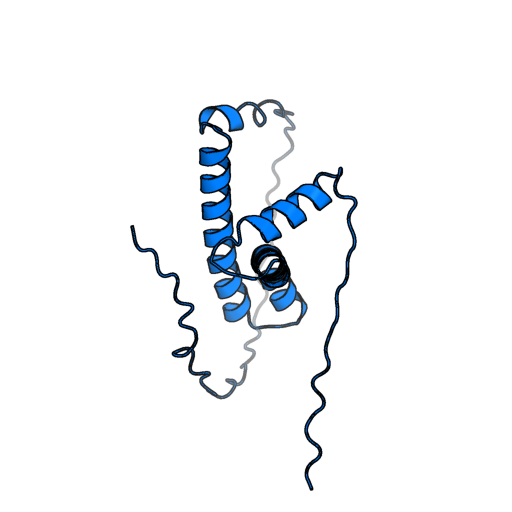851 1.00 46.66 103 HIS A CA 1
ATOM 834 C C . HIS A 1 103 ? -8.419 31.860 -4.595 1.00 46.66 103 HIS A C 1
ATOM 836 O O . HIS A 1 103 ? -8.399 32.805 -5.379 1.00 46.66 103 HIS A O 1
ATOM 842 N N . VAL A 1 104 ? -9.549 31.188 -4.353 1.00 47.25 104 VAL A N 1
ATOM 843 C CA . VAL A 1 104 ? -10.865 31.799 -4.598 1.00 47.25 104 VAL A CA 1
ATOM 844 C C . VAL A 1 104 ? -11.377 32.311 -3.264 1.00 47.25 104 VAL A C 1
ATOM 846 O O . VAL A 1 104 ? -11.897 31.582 -2.426 1.00 47.25 104 VAL A O 1
ATOM 849 N N . SER A 1 105 ? -11.162 33.609 -3.092 1.00 51.84 105 SER A N 1
ATOM 850 C CA . SER A 1 105 ? -11.802 34.456 -2.100 1.00 51.84 105 SER A CA 1
ATOM 851 C C . SER A 1 105 ? -13.319 34.250 -2.122 1.00 51.84 105 SER A C 1
ATOM 853 O O . SER A 1 105 ? -13.970 34.506 -3.132 1.00 51.84 105 SER A O 1
ATOM 855 N N . SER A 1 106 ? -13.887 33.830 -0.994 1.00 45.75 106 SER A N 1
ATOM 856 C CA . SER A 1 106 ? -15.312 33.988 -0.715 1.00 45.75 106 SER A CA 1
ATOM 857 C C . SER A 1 106 ? -15.495 34.380 0.747 1.00 45.75 106 SER A C 1
ATOM 859 O O . SER A 1 106 ? -15.598 33.547 1.642 1.00 45.75 106 SER A O 1
ATOM 861 N N . LYS A 1 107 ? -15.532 35.698 0.964 1.00 52.66 107 LYS A N 1
ATOM 862 C CA . LYS A 1 107 ? -16.165 36.346 2.115 1.00 52.66 107 LYS A CA 1
ATOM 863 C C . LYS A 1 107 ? -17.637 35.935 2.192 1.00 52.66 107 LYS A C 1
ATOM 865 O O . LYS A 1 107 ? -18.403 36.433 1.383 1.00 52.66 107 LYS A O 1
ATOM 870 N N . VAL A 1 108 ? -18.023 35.159 3.198 1.00 46.75 108 VAL A N 1
ATOM 871 C CA . VAL A 1 108 ? -19.339 35.144 3.877 1.00 46.75 108 VAL A CA 1
ATOM 872 C C . VAL A 1 108 ? -19.071 34.350 5.160 1.00 46.75 108 VAL A C 1
ATOM 874 O O . VAL A 1 108 ? -18.452 33.302 5.089 1.00 46.75 108 VAL A O 1
ATOM 877 N N . GLY A 1 109 ? -19.412 34.729 6.379 1.00 40.44 109 GLY A N 1
ATOM 878 C CA . GLY A 1 109 ? -20.279 35.754 6.923 1.00 40.44 109 GLY A CA 1
ATOM 879 C C . GLY A 1 109 ? -20.509 35.301 8.366 1.00 40.44 109 GLY A C 1
ATOM 880 O O . GLY A 1 109 ? -20.851 34.150 8.610 1.00 40.44 109 GLY A O 1
ATOM 881 N N . SER A 1 110 ? -20.207 36.182 9.311 1.00 46.06 110 SER A N 1
ATOM 882 C CA . SER A 1 110 ? -20.440 36.001 10.741 1.00 46.06 110 SER A CA 1
ATOM 883 C C . SER A 1 110 ? -21.900 35.640 11.019 1.00 46.06 110 SER A C 1
ATOM 885 O O . SER A 1 110 ? -22.763 36.428 10.650 1.00 46.06 110 SER A O 1
ATOM 887 N N . SER A 1 111 ? -22.147 34.555 11.757 1.00 46.91 111 SER A N 1
ATOM 888 C CA . SER A 1 111 ? -23.248 34.492 12.723 1.00 46.91 111 SER A CA 1
ATOM 889 C C . SER A 1 111 ? -22.945 33.487 13.832 1.00 46.91 111 SER A C 1
ATOM 891 O O . SER A 1 111 ? -22.652 32.320 13.600 1.00 46.91 111 SER A O 1
ATOM 893 N N . LYS A 1 112 ? -22.983 34.031 15.046 1.00 46.47 112 LYS A N 1
ATOM 894 C CA . LYS A 1 112 ? -22.954 33.389 16.356 1.00 46.47 112 LYS A CA 1
ATOM 895 C C . LYS A 1 112 ? -24.375 32.899 16.629 1.00 46.47 112 LYS A C 1
ATOM 897 O O . LYS A 1 112 ? -25.262 33.744 16.666 1.00 46.47 112 LYS A O 1
ATOM 902 N N . GLU A 1 113 ? -24.581 31.616 16.890 1.00 56.50 113 GLU A N 1
ATOM 903 C CA . GLU A 1 113 ? -25.772 31.165 17.614 1.00 56.50 113 GLU A CA 1
ATOM 904 C C . GLU A 1 113 ? -25.350 30.230 18.745 1.00 56.50 113 GLU A C 1
ATOM 906 O O . GLU A 1 113 ? -24.647 29.241 18.539 1.00 56.50 113 GLU A O 1
ATOM 911 N N . LEU A 1 114 ? -25.716 30.660 19.955 1.00 52.09 114 LEU A N 1
ATOM 912 C CA . LEU A 1 114 ? -25.745 29.861 21.168 1.00 52.09 114 LEU A CA 1
ATOM 913 C C . LEU A 1 114 ? -26.812 28.780 20.989 1.00 52.09 114 LEU A C 1
ATOM 915 O O . LEU A 1 114 ? -27.933 29.110 20.611 1.00 52.09 114 LEU A O 1
ATOM 919 N N . PHE A 1 115 ? -26.490 27.543 21.350 1.00 51.69 115 PHE A N 1
ATOM 920 C CA . PHE A 1 115 ? -27.497 26.582 21.778 1.00 51.69 115 PHE A CA 1
ATOM 921 C C . PHE A 1 115 ? -27.113 26.066 23.159 1.00 51.69 115 PHE A C 1
ATOM 923 O O . PHE A 1 115 ? -25.948 25.756 23.419 1.00 51.69 115 PHE A O 1
ATOM 930 N N . GLU A 1 116 ? -28.114 26.131 24.028 1.00 52.50 116 GLU A N 1
ATOM 931 C CA . GLU A 1 116 ? -28.113 25.796 25.443 1.00 52.50 116 GLU A CA 1
ATOM 932 C C . GLU A 1 116 ? -27.986 24.284 25.668 1.00 52.50 116 GLU A C 1
ATOM 934 O O . GLU A 1 116 ? -28.196 23.472 24.767 1.00 52.50 116 GLU A O 1
ATOM 939 N N . GLU A 1 117 ? -27.572 23.977 26.892 1.00 56.59 117 GLU A N 1
ATOM 940 C CA . GLU A 1 117 ? -27.331 22.671 27.496 1.00 56.59 117 GLU A CA 1
ATOM 941 C C . GLU A 1 117 ? -28.573 21.769 27.445 1.00 56.59 117 GLU A C 1
ATOM 943 O O . GLU A 1 117 ? -29.692 22.253 27.597 1.00 56.59 117 GLU A O 1
ATOM 948 N N . ASP A 1 118 ? -28.364 20.460 27.284 1.00 55.19 118 ASP A N 1
ATOM 949 C CA . ASP A 1 118 ? -29.348 19.466 27.711 1.00 55.19 118 ASP A CA 1
ATOM 950 C C . ASP A 1 118 ? -28.634 18.233 28.281 1.00 55.19 118 ASP A C 1
ATOM 952 O O . ASP A 1 118 ? -27.595 17.785 27.782 1.00 55.19 118 ASP A O 1
ATOM 956 N N . ASP A 1 119 ? -29.212 17.784 29.384 1.00 58.66 119 ASP A N 1
ATOM 957 C CA . ASP A 1 119 ? -28.670 16.966 30.458 1.00 58.66 119 ASP A CA 1
ATOM 958 C C . ASP A 1 119 ? -28.540 15.458 30.156 1.00 58.66 119 ASP A C 1
ATOM 960 O O . ASP A 1 119 ? -29.235 14.890 29.318 1.00 58.66 119 ASP A O 1
ATOM 964 N N . GLU A 1 120 ? -27.635 14.847 30.930 1.00 63.19 120 GLU A N 1
ATOM 965 C CA . GLU A 1 120 ? -27.674 13.498 31.525 1.00 63.19 120 GLU A CA 1
ATOM 966 C C . GLU A 1 120 ? -28.043 12.273 30.662 1.00 63.19 120 GLU A C 1
ATOM 968 O O . GLU A 1 120 ? -29.188 12.058 30.279 1.00 63.19 120 GLU A O 1
ATOM 973 N N . ASP A 1 121 ? -27.078 11.351 30.522 1.00 59.78 121 ASP A N 1
ATOM 974 C CA . ASP A 1 121 ? -27.371 9.913 30.427 1.00 59.78 121 ASP A CA 1
ATOM 975 C C . ASP A 1 121 ? -26.121 9.079 30.793 1.00 59.78 121 ASP A C 1
ATOM 977 O O . ASP A 1 121 ? -25.311 8.687 29.945 1.00 59.78 121 ASP A O 1
ATOM 981 N N . ASP A 1 122 ? -25.964 8.803 32.092 1.00 63.97 122 ASP A N 1
ATOM 982 C CA . ASP A 1 122 ? -24.997 7.848 32.649 1.00 63.97 122 ASP A CA 1
ATOM 983 C C . ASP A 1 122 ? -25.357 6.415 32.226 1.00 63.97 122 ASP A C 1
ATOM 985 O O . ASP A 1 122 ? -26.050 5.668 32.925 1.00 63.97 122 ASP A O 1
ATOM 989 N N . ARG A 1 123 ? -24.857 5.991 31.064 1.00 62.38 123 ARG A N 1
ATOM 990 C CA . ARG A 1 123 ? -24.873 4.579 30.668 1.00 62.38 123 ARG A CA 1
ATOM 991 C C . ARG A 1 123 ? -23.627 3.871 31.186 1.00 62.38 123 ARG A C 1
ATOM 993 O O . ARG A 1 123 ? -22.554 3.963 30.597 1.00 62.38 123 ARG A O 1
ATOM 1000 N N . TRP A 1 124 ? -23.814 3.120 32.269 1.00 68.44 124 TRP A N 1
ATOM 1001 C CA . TRP A 1 124 ? -22.898 2.079 32.726 1.00 68.44 124 TRP A CA 1
ATOM 1002 C C . TRP A 1 124 ? -22.699 1.055 31.602 1.00 68.44 124 TRP A C 1
ATOM 1004 O O . TRP A 1 124 ? -23.635 0.352 31.221 1.00 68.44 124 TRP A O 1
ATOM 1014 N N . ILE A 1 125 ? -21.493 1.014 31.037 1.00 64.62 125 ILE A N 1
A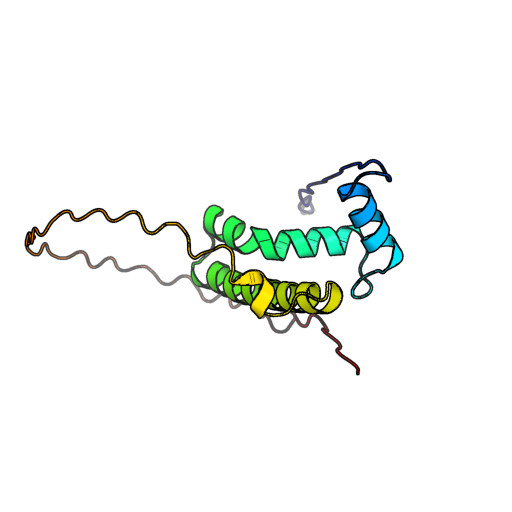TOM 1015 C CA . ILE A 1 125 ? -21.069 -0.033 30.108 1.00 64.62 125 ILE A CA 1
ATOM 1016 C C . ILE A 1 125 ? -20.360 -1.089 30.947 1.00 64.62 125 ILE A C 1
ATOM 1018 O O . ILE A 1 125 ? -19.327 -0.803 31.551 1.00 64.62 125 ILE A O 1
ATOM 1022 N N . ASP A 1 126 ? -20.940 -2.285 30.988 1.00 63.97 126 ASP A N 1
ATOM 1023 C CA . ASP A 1 126 ? -20.319 -3.462 31.586 1.00 63.97 126 ASP A CA 1
ATOM 1024 C C . ASP A 1 126 ? -18.961 -3.734 30.919 1.00 63.97 126 ASP A C 1
ATOM 1026 O O . ASP A 1 126 ? -18.858 -3.817 29.691 1.00 63.97 126 ASP A O 1
ATOM 1030 N N . GLU A 1 127 ? -17.921 -3.850 31.746 1.00 68.06 127 GLU A N 1
ATOM 1031 C CA . GLU A 1 127 ? -16.563 -4.219 31.347 1.00 68.06 127 GLU A CA 1
ATOM 1032 C C . GLU A 1 127 ? -16.572 -5.566 30.604 1.00 68.06 127 GLU A C 1
ATOM 1034 O O . GLU A 1 127 ? -16.994 -6.579 31.172 1.00 68.06 127 GLU A O 1
ATOM 1039 N N . PRO A 1 128 ? -16.094 -5.638 29.348 1.00 65.38 128 PRO A N 1
ATOM 1040 C CA . PRO A 1 128 ? -15.805 -6.920 28.740 1.00 65.38 128 PRO A CA 1
ATOM 1041 C C . PRO A 1 128 ? -14.513 -7.501 29.329 1.00 65.38 128 PRO A C 1
ATOM 1043 O O . PRO A 1 128 ? -13.462 -6.864 29.342 1.00 65.38 128 PRO A O 1
ATOM 1046 N N . ASP A 1 129 ? -14.670 -8.737 29.791 1.00 59.78 129 ASP A N 1
ATOM 1047 C CA . ASP A 1 129 ? -13.691 -9.686 30.313 1.00 59.78 129 ASP A CA 1
ATOM 1048 C C . ASP A 1 129 ? -12.322 -9.626 29.604 1.00 59.78 129 ASP A C 1
ATOM 1050 O O . ASP A 1 129 ? -12.215 -9.718 28.376 1.00 59.78 129 ASP A O 1
ATOM 1054 N N . ASP A 1 130 ? -11.277 -9.489 30.421 1.00 61.47 130 ASP A N 1
ATOM 1055 C CA . ASP A 1 130 ? -9.856 -9.454 30.076 1.00 61.47 130 ASP A CA 1
ATOM 1056 C C . ASP A 1 130 ? -9.378 -10.841 29.618 1.00 61.47 130 ASP A C 1
ATOM 1058 O O . ASP A 1 130 ? -8.624 -11.544 30.292 1.00 61.47 130 ASP A O 1
ATOM 1062 N N . SER A 1 131 ? -9.810 -11.265 28.430 1.00 61.81 131 SER A N 1
ATOM 1063 C CA . SER A 1 131 ? -9.119 -12.327 27.705 1.00 61.81 131 SER A CA 1
ATOM 1064 C C . SER A 1 131 ? -7.933 -11.710 26.961 1.00 61.81 131 SER A C 1
ATOM 1066 O O . SER A 1 131 ? -7.987 -11.485 25.748 1.00 61.81 131 SER A O 1
ATOM 1068 N N . GLY A 1 132 ? -6.877 -11.398 2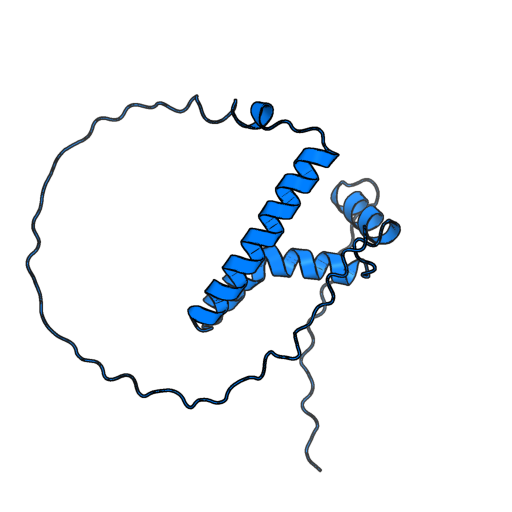7.715 1.00 55.41 132 GLY A N 1
ATOM 1069 C CA . GLY A 1 132 ? -5.600 -10.911 27.210 1.00 55.41 132 GLY A CA 1
ATOM 1070 C C . GLY A 1 132 ? -5.079 -11.781 26.067 1.00 55.41 132 GLY A C 1
ATOM 1071 O O . GLY A 1 132 ? -4.676 -12.929 26.255 1.00 55.41 132 GLY A O 1
ATOM 1072 N N . ILE A 1 133 ? -5.087 -11.225 24.856 1.00 61.66 133 ILE A N 1
ATOM 1073 C CA . ILE A 1 133 ? -4.395 -11.824 23.721 1.00 61.66 133 ILE A CA 1
ATOM 1074 C C . ILE A 1 133 ? -2.917 -11.471 23.880 1.00 61.66 133 ILE A C 1
ATOM 1076 O O . ILE A 1 133 ? -2.527 -10.307 23.768 1.00 61.66 133 ILE A O 1
ATOM 1080 N N . ASP A 1 134 ? -2.103 -12.485 24.157 1.00 62.19 134 ASP A N 1
ATOM 1081 C CA . ASP A 1 134 ? -0.653 -12.372 24.246 1.00 62.19 134 ASP A CA 1
ATOM 1082 C C . ASP A 1 134 ? -0.060 -12.065 22.858 1.00 62.19 134 ASP A C 1
ATOM 1084 O O . ASP A 1 134 ? 0.010 -12.921 21.976 1.00 62.19 134 ASP A O 1
ATOM 1088 N N . LEU A 1 135 ? 0.319 -10.802 22.643 1.00 62.28 135 LEU A N 1
ATOM 1089 C CA . LEU A 1 135 ? 0.933 -10.310 21.403 1.00 62.28 135 LEU A CA 1
ATOM 1090 C C . LEU A 1 135 ? 2.461 -10.476 21.382 1.00 62.28 135 LEU A C 1
ATOM 1092 O O . LEU A 1 135 ? 3.110 -9.941 20.479 1.00 62.28 135 LEU A O 1
ATOM 1096 N N . SER A 1 136 ? 3.050 -11.202 22.340 1.00 61.72 136 SER A N 1
ATOM 1097 C CA . SER A 1 136 ? 4.498 -11.453 22.358 1.00 61.72 136 SER A CA 1
ATOM 1098 C C . SER A 1 136 ? 4.999 -12.297 21.172 1.00 61.72 136 SER A C 1
ATOM 1100 O O . SER A 1 136 ? 6.194 -12.277 20.886 1.00 61.72 136 SER A O 1
ATOM 1102 N N . ASP A 1 137 ? 4.094 -12.912 20.398 1.00 54.78 137 ASP A N 1
ATOM 1103 C CA . ASP A 1 137 ? 4.413 -13.683 19.186 1.00 54.78 137 ASP A CA 1
ATOM 1104 C C . ASP A 1 137 ? 4.356 -12.886 17.861 1.00 54.78 137 ASP A C 1
ATOM 1106 O O . ASP A 1 137 ? 4.702 -13.422 16.808 1.00 54.78 137 ASP A O 1
ATOM 1110 N N . MET A 1 138 ? 3.988 -11.594 17.855 1.00 53.88 138 MET A N 1
ATOM 1111 C CA . MET A 1 138 ? 4.099 -10.750 16.645 1.00 53.88 138 MET A CA 1
ATOM 1112 C C . MET A 1 138 ? 5.493 -10.117 16.512 1.00 53.88 138 MET A C 1
ATOM 1114 O O . MET A 1 138 ? 5.635 -8.908 16.327 1.00 53.88 138 MET A O 1
ATOM 1118 N N . VAL A 1 139 ? 6.543 -10.938 16.572 1.00 55.28 139 VAL A N 1
ATOM 1119 C CA . VAL A 1 139 ? 7.882 -10.545 16.116 1.00 55.28 139 VAL A CA 1
ATOM 1120 C C . VAL A 1 139 ? 7.962 -10.838 14.619 1.00 55.28 139 VAL A C 1
ATOM 1122 O O . VAL A 1 139 ? 8.360 -11.921 14.200 1.00 55.28 139 VAL A O 1
ATOM 1125 N N . ILE A 1 140 ? 7.556 -9.874 13.788 1.00 59.28 140 ILE A N 1
ATOM 1126 C CA . ILE A 1 140 ? 7.967 -9.876 12.381 1.00 59.28 140 ILE A CA 1
ATOM 1127 C C . ILE A 1 140 ? 9.379 -9.300 12.370 1.00 59.28 140 ILE A C 1
ATOM 1129 O O . ILE A 1 140 ? 9.569 -8.100 12.565 1.00 59.28 140 ILE A O 1
ATOM 1133 N N . ASP A 1 141 ? 10.354 -10.194 12.221 1.00 49.19 141 ASP A N 1
ATOM 1134 C CA . ASP A 1 141 ? 11.780 -9.909 12.100 1.00 49.19 141 ASP A CA 1
ATOM 1135 C C . ASP A 1 141 ? 12.030 -8.971 10.907 1.00 49.19 141 ASP A C 1
ATOM 1137 O O . ASP A 1 141 ? 12.264 -9.391 9.776 1.00 49.19 141 ASP A O 1
ATOM 1141 N N . ALA A 1 142 ? 11.937 -7.664 11.148 1.00 49.38 142 ALA A N 1
ATOM 1142 C CA . ALA A 1 142 ? 12.440 -6.640 10.246 1.00 49.38 142 ALA A CA 1
ATOM 1143 C C . ALA A 1 142 ? 13.950 -6.512 10.482 1.00 49.38 142 ALA A C 1
ATOM 1145 O O . ALA A 1 142 ? 14.440 -5.518 11.021 1.00 49.38 142 ALA A O 1
ATOM 1146 N N . GLY A 1 143 ? 14.681 -7.566 10.119 1.00 46.06 143 GLY A N 1
ATOM 1147 C CA . GLY A 1 143 ? 16.133 -7.625 10.171 1.00 46.06 143 GLY A CA 1
ATOM 1148 C C . GLY A 1 143 ? 16.760 -6.631 9.197 1.00 46.06 143 GLY A C 1
ATOM 1149 O O . GLY A 1 143 ? 17.134 -6.984 8.082 1.00 46.06 143 GLY A O 1
ATOM 1150 N N . PHE A 1 144 ? 16.902 -5.378 9.626 1.00 50.09 144 PHE A N 1
ATOM 1151 C CA . PHE A 1 144 ? 17.750 -4.383 8.980 1.00 50.09 144 PHE A CA 1
ATOM 1152 C C . PHE A 1 144 ? 19.201 -4.688 9.374 1.00 50.09 144 PHE A C 1
ATOM 1154 O O . PHE A 1 144 ? 19.655 -4.339 10.465 1.00 50.09 144 PHE A O 1
ATOM 1161 N N . ARG A 1 145 ? 19.932 -5.400 8.514 1.00 48.22 145 ARG A N 1
ATOM 1162 C CA . ARG A 1 145 ? 21.395 -5.476 8.592 1.00 48.22 145 ARG A CA 1
ATOM 1163 C C . ARG A 1 145 ? 21.978 -4.607 7.485 1.00 48.22 145 ARG A C 1
ATOM 1165 O O . ARG A 1 145 ? 21.861 -4.957 6.313 1.00 48.22 145 ARG A O 1
ATOM 1172 N N . SER A 1 146 ? 22.542 -3.473 7.899 1.00 52.97 146 SER A N 1
ATOM 1173 C CA . SER A 1 146 ? 23.468 -2.651 7.113 1.00 52.97 146 SER A CA 1
ATOM 1174 C C . SER A 1 146 ? 24.805 -3.353 6.899 1.00 52.97 146 SER A C 1
ATOM 1176 O O . SER A 1 146 ? 25.177 -4.187 7.759 1.00 52.97 146 SER A O 1
#

Secondary structure (DSSP, 8-state):
-PPPP------------TTSHHHHHHHHHHHH-GGG--HHHHHHHHHHHHHHHHHHHHTT--HHHHHHHHHHHHHHHHHHHHHHHHHTT--GGGGGGGSSS------------------------PPP------GGG---------

Radius of gyration: 23.97 Å; chains: 1; bounding box: 53×73×54 Å

pLDDT: mean 76.18, std 18.42, range [40.44, 97.75]

Sequence (146 aa):
MPEKPTRDRVKLTFWRERSTLEGLILIYLDSHHPFGTSTSEGVMDTLLKHWLPIVLKENGRTKEEYQKVAAYSVQQLLAQVEWIKAECGLSPLSLSERESDRHVSSKVGSSKELFEEDDEDDRWIDEPDDSGIDLSDMVIDAGFRS

Foldseek 3Di:
DDDDPDPDDDDDDDDDDCPDPVNVLLVCCCVVVVVVDHSVVVVVVLCCLVPVLVVCVVVPHDPVVSVVSPVVSVVVVVVVVVVCCVVVVPDPVNVPPPPPPPPPDDDDDDDDDDDDDDDDDPDDDDDDDPPDDPPPPPPPPPPDDD